Protein AF-A0A920KM30-F1 (afdb_monomer_lite)

Sequence (69 aa):
MNLVERLNQGPVLCAEGYLFAMERRGYLQAGAYVPEVVLEHPEVVTQLHREFIRAGSDVVQALQSFTIN

pLDDT: mean 70.7, std 10.73, range [36.94, 86.0]

Structure (mmCIF, N/CA/C/O backbone):
data_AF-A0A920KM30-F1
#
_entry.id   AF-A0A920KM30-F1
#
loop_
_atom_site.group_PDB
_atom_site.id
_atom_site.type_symbol
_ato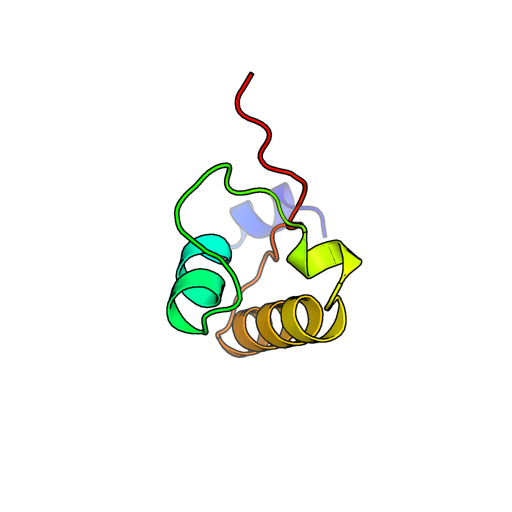m_site.label_atom_id
_atom_site.label_alt_id
_atom_site.label_comp_id
_atom_site.label_asym_id
_atom_site.label_entity_id
_atom_site.label_seq_id
_atom_site.pdbx_PDB_ins_code
_atom_site.Cartn_x
_atom_site.Cartn_y
_atom_site.Cartn_z
_atom_site.occupancy
_atom_site.B_iso_or_equiv
_atom_site.auth_seq_id
_atom_site.auth_comp_id
_atom_site.auth_as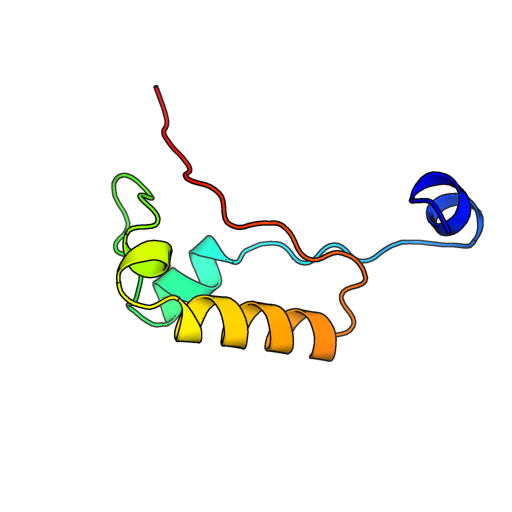ym_id
_atom_site.auth_atom_id
_atom_site.pdbx_PDB_model_num
ATOM 1 N N . MET A 1 1 ? -19.621 -2.397 5.008 1.00 62.75 1 MET A N 1
ATOM 2 C CA . MET A 1 1 ? -19.060 -1.495 6.030 1.00 62.75 1 MET A CA 1
ATOM 3 C C . MET A 1 1 ? -18.418 -0.320 5.330 1.00 62.75 1 MET A C 1
ATOM 5 O O . MET A 1 1 ? -17.615 -0.548 4.429 1.00 62.75 1 MET A O 1
ATOM 9 N N . ASN A 1 2 ? -18.790 0.902 5.694 1.00 82.69 2 ASN A N 1
ATOM 10 C CA . ASN A 1 2 ? -18.107 2.103 5.216 1.00 82.69 2 ASN A CA 1
ATOM 11 C C . ASN A 1 2 ? -16.859 2.396 6.084 1.00 82.69 2 ASN A C 1
ATOM 13 O O . ASN A 1 2 ? -16.647 1.773 7.125 1.00 82.69 2 ASN A O 1
ATOM 17 N N . LEU A 1 3 ? -16.015 3.338 5.652 1.00 78.81 3 LEU A N 1
ATOM 18 C CA . LEU A 1 3 ? -14.804 3.716 6.392 1.00 78.81 3 LEU A CA 1
ATOM 19 C C . LEU A 1 3 ? -15.114 4.256 7.800 1.00 78.81 3 LEU A C 1
ATOM 21 O O . LEU A 1 3 ? -14.409 3.938 8.753 1.00 78.81 3 LEU A O 1
ATOM 25 N N . VAL A 1 4 ? -16.186 5.039 7.932 1.00 82.69 4 VAL A N 1
ATOM 26 C CA . VAL A 1 4 ? -16.608 5.663 9.196 1.00 82.69 4 VAL A CA 1
ATOM 27 C C . VAL A 1 4 ? -16.976 4.605 10.243 1.00 82.69 4 VAL A C 1
ATOM 29 O O . VAL A 1 4 ? -16.571 4.706 11.396 1.00 82.69 4 VAL A O 1
ATOM 32 N N . GLU A 1 5 ? -17.678 3.546 9.845 1.00 83.62 5 GLU A N 1
ATOM 33 C CA . GLU A 1 5 ? -18.043 2.420 10.710 1.00 83.62 5 GLU A CA 1
ATOM 34 C C . GLU A 1 5 ? -16.810 1.661 11.216 1.00 83.62 5 GLU A C 1
ATOM 36 O O . GLU A 1 5 ? -16.789 1.251 12.374 1.00 83.62 5 GLU A O 1
ATOM 41 N N . ARG A 1 6 ? -15.771 1.507 10.383 1.00 80.75 6 ARG A N 1
ATOM 42 C CA . ARG A 1 6 ? -14.514 0.846 10.776 1.00 80.75 6 ARG A CA 1
ATOM 43 C C . ARG A 1 6 ? -13.705 1.686 11.762 1.00 80.75 6 ARG A C 1
ATOM 45 O O . ARG A 1 6 ? -13.232 1.148 12.755 1.00 80.75 6 ARG A O 1
ATOM 52 N N . LEU A 1 7 ? -13.606 2.996 11.526 1.00 81.25 7 LEU A N 1
ATOM 53 C CA . LEU A 1 7 ? -12.916 3.924 12.432 1.00 81.25 7 LEU A CA 1
ATOM 54 C C . LEU A 1 7 ? -13.564 3.973 13.823 1.00 81.25 7 LEU A C 1
ATOM 56 O O . LEU A 1 7 ? -12.865 4.117 14.821 1.00 81.25 7 LEU A O 1
ATOM 60 N N . ASN A 1 8 ? -14.886 3.797 13.901 1.00 86.00 8 ASN A N 1
ATOM 61 C CA . ASN A 1 8 ? -15.602 3.718 15.176 1.00 86.00 8 ASN A CA 1
ATOM 62 C C . ASN A 1 8 ? -15.336 2.413 15.955 1.00 86.00 8 ASN A C 1
ATOM 64 O O . ASN A 1 8 ? -15.601 2.367 17.153 1.00 86.00 8 ASN A O 1
ATOM 68 N N . GLN A 1 9 ? -14.841 1.353 15.303 1.00 84.50 9 GLN A N 1
ATOM 69 C CA . GLN A 1 9 ? -14.537 0.060 15.938 1.00 84.50 9 GLN A CA 1
ATOM 70 C C . GLN A 1 9 ? -13.078 -0.048 16.407 1.00 84.50 9 GLN A C 1
ATOM 72 O O . GLN A 1 9 ? -12.779 -0.861 17.281 1.00 84.50 9 GLN A O 1
ATOM 77 N N . GLY A 1 10 ? -12.171 0.757 15.849 1.00 82.06 10 GLY A N 1
ATOM 78 C CA . GLY A 1 10 ? -10.753 0.729 16.188 1.00 82.06 10 GLY A CA 1
ATOM 79 C C . GLY A 1 10 ? -9.866 1.376 15.119 1.00 82.06 10 GLY A C 1
ATOM 80 O O . GLY A 1 10 ? -10.365 1.884 14.113 1.00 82.06 10 GLY A O 1
ATOM 81 N N . PRO A 1 11 ? -8.538 1.381 15.327 1.00 80.81 11 PRO A N 1
ATOM 82 C CA . PRO A 1 11 ? -7.593 1.924 14.358 1.00 80.81 11 PRO A CA 1
ATOM 83 C C . PRO A 1 11 ? -7.628 1.136 13.041 1.00 80.81 11 PRO A C 1
ATOM 85 O O . PRO A 1 11 ? -7.742 -0.087 13.044 1.00 80.81 11 PRO A O 1
ATOM 88 N N . VAL A 1 12 ? -7.500 1.851 11.922 1.00 82.25 12 VAL A N 1
ATOM 89 C CA . VAL A 1 12 ? -7.461 1.289 10.563 1.00 82.25 12 VAL A CA 1
ATOM 90 C C . VAL A 1 12 ? -6.052 1.471 10.003 1.00 82.25 12 VAL A C 1
ATOM 92 O O . VAL A 1 12 ? -5.531 2.588 10.005 1.00 82.25 12 VAL A O 1
ATOM 95 N N . LEU A 1 13 ? -5.433 0.391 9.522 1.00 78.50 13 LEU A N 1
ATOM 96 C CA . LEU A 1 13 ? -4.070 0.419 8.986 1.00 78.50 13 LEU A CA 1
ATOM 97 C C . LEU A 1 13 ? -4.054 0.707 7.480 1.00 78.50 13 LEU A C 1
ATOM 99 O O . LEU A 1 13 ? -4.335 -0.164 6.653 1.00 78.50 13 LEU A O 1
ATOM 103 N N . CYS A 1 14 ? -3.657 1.920 7.110 1.00 75.00 14 CYS A N 1
ATOM 104 C CA . CYS A 1 14 ? -3.415 2.281 5.714 1.00 75.00 14 CYS A CA 1
ATOM 105 C C . CYS A 1 14 ? -2.012 1.847 5.277 1.00 75.00 14 CYS A C 1
ATOM 107 O O . CYS A 1 14 ? -1.025 2.158 5.944 1.00 75.00 14 CYS A O 1
ATOM 109 N N . ALA A 1 15 ? -1.920 1.130 4.156 1.00 74.25 15 ALA A N 1
ATOM 110 C CA . ALA A 1 15 ? -0.641 0.865 3.516 1.00 74.25 15 ALA A CA 1
ATOM 111 C C . ALA A 1 15 ? -0.172 2.121 2.790 1.00 74.25 15 ALA A C 1
ATOM 113 O O . ALA A 1 15 ? -0.870 2.608 1.907 1.00 74.25 15 ALA A O 1
ATOM 114 N N . GLU A 1 16 ? 1.019 2.586 3.151 1.00 72.50 16 GLU A N 1
ATOM 115 C CA . GLU A 1 16 ? 1.696 3.751 2.584 1.00 72.50 16 GLU A CA 1
ATOM 116 C C . GLU A 1 16 ? 3.048 3.331 1.983 1.00 72.50 16 GLU A C 1
ATOM 118 O O . GLU A 1 16 ? 3.559 2.237 2.239 1.00 72.50 16 GLU A 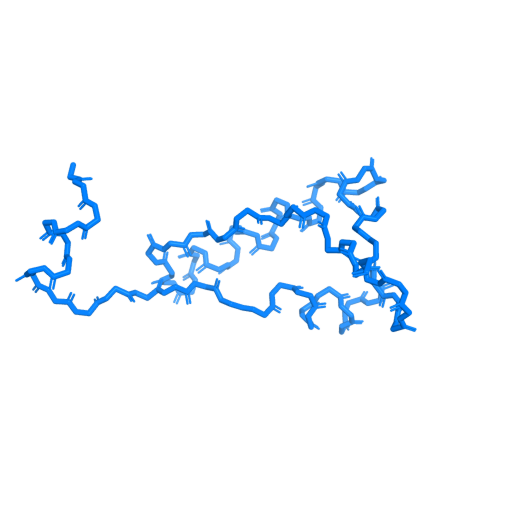O 1
ATOM 123 N N . GLY A 1 17 ? 3.669 4.223 1.208 1.00 69.88 17 GLY A N 1
ATOM 124 C CA . GLY A 1 17 ? 5.065 4.047 0.787 1.00 69.88 17 GLY A CA 1
ATOM 125 C C . GLY A 1 17 ? 5.277 3.120 -0.414 1.00 69.88 17 GLY A C 1
ATOM 126 O O . GLY A 1 17 ? 6.388 2.626 -0.614 1.00 69.88 17 GLY A O 1
ATOM 127 N N . TYR A 1 18 ? 4.254 2.919 -1.250 1.00 71.88 18 TYR A N 1
ATOM 128 C CA . TYR A 1 18 ? 4.377 2.166 -2.505 1.00 71.88 18 TYR A CA 1
ATOM 129 C C . TYR A 1 18 ? 5.511 2.689 -3.399 1.00 71.88 18 TYR A C 1
ATOM 131 O O . TYR A 1 18 ? 6.262 1.906 -3.973 1.00 71.88 18 TYR A O 1
ATOM 139 N N . LEU A 1 19 ? 5.662 4.012 -3.469 1.00 69.56 19 LEU A N 1
ATOM 140 C CA . LEU A 1 19 ? 6.684 4.702 -4.255 1.00 69.56 19 LEU A CA 1
ATOM 141 C C . LEU A 1 19 ? 8.108 4.299 -3.832 1.00 69.56 19 LEU A C 1
ATOM 143 O O . LEU A 1 19 ? 8.906 3.862 -4.655 1.00 69.56 19 LEU A O 1
ATOM 147 N N . PHE A 1 20 ? 8.388 4.357 -2.527 1.00 71.75 20 PHE A N 1
ATOM 148 C CA . PHE A 1 20 ? 9.671 3.949 -1.943 1.00 71.75 20 PHE A CA 1
ATOM 149 C C . PHE A 1 20 ? 9.916 2.440 -2.063 1.00 71.75 20 PHE A C 1
ATOM 151 O O . PHE A 1 20 ? 11.046 1.996 -2.273 1.00 71.75 20 PHE A O 1
ATOM 158 N N . ALA A 1 21 ? 8.863 1.627 -1.941 1.00 74.38 21 ALA A N 1
ATOM 159 C CA . ALA A 1 21 ? 8.967 0.185 -2.136 1.00 74.38 21 ALA A CA 1
ATOM 160 C C . ALA A 1 21 ? 9.323 -0.176 -3.591 1.00 74.38 21 ALA A C 1
ATOM 162 O O . ALA A 1 21 ? 10.106 -1.102 -3.808 1.00 74.38 21 ALA A O 1
ATOM 163 N N . MET A 1 22 ? 8.798 0.567 -4.572 1.00 71.69 22 MET A N 1
ATOM 164 C CA . MET A 1 22 ? 9.143 0.409 -5.989 1.00 71.69 22 MET A CA 1
ATOM 165 C C . MET A 1 22 ? 10.542 0.937 -6.319 1.00 71.69 22 MET A C 1
ATOM 167 O O . MET A 1 22 ? 11.277 0.268 -7.045 1.00 71.69 22 MET A O 1
ATOM 171 N N . GLU A 1 23 ? 10.945 2.071 -5.739 1.00 72.62 23 GLU A N 1
ATOM 172 C CA . GLU A 1 23 ? 12.300 2.623 -5.876 1.00 72.62 23 GLU A CA 1
ATOM 173 C C . GLU A 1 23 ? 13.358 1.613 -5.402 1.00 72.62 23 GLU A C 1
ATOM 175 O O . GLU A 1 23 ? 14.287 1.282 -6.138 1.00 72.62 23 GLU A O 1
ATOM 180 N N . ARG A 1 24 ? 13.167 1.008 -4.220 1.00 73.12 24 ARG A N 1
ATOM 181 C CA . ARG A 1 24 ? 14.075 -0.032 -3.697 1.00 73.12 24 ARG A CA 1
ATOM 182 C C . ARG A 1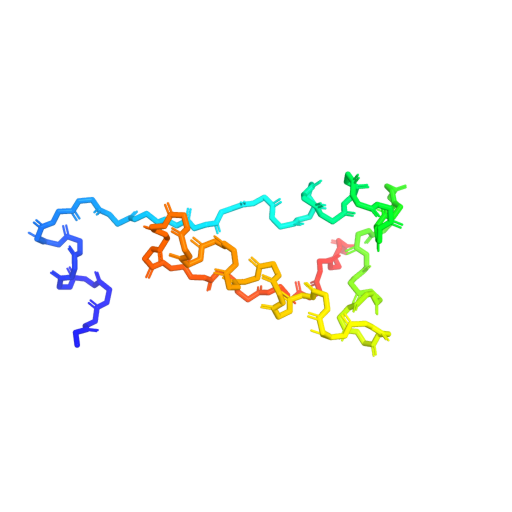 24 ? 14.154 -1.289 -4.564 1.00 73.12 24 ARG A C 1
ATOM 184 O O . ARG A 1 24 ? 15.110 -2.050 -4.428 1.00 73.12 24 ARG A O 1
ATOM 191 N N . ARG A 1 25 ? 13.148 -1.539 -5.404 1.00 72.00 25 ARG A N 1
ATOM 192 C CA . ARG A 1 25 ? 13.102 -2.675 -6.336 1.00 72.00 25 ARG A CA 1
ATOM 193 C C . ARG A 1 25 ? 13.643 -2.325 -7.724 1.00 72.00 25 ARG A C 1
ATOM 195 O O . ARG A 1 25 ? 13.709 -3.211 -8.567 1.00 72.00 25 ARG A O 1
ATOM 202 N N . GLY A 1 26 ? 14.041 -1.071 -7.950 1.00 70.31 26 GLY A N 1
ATOM 203 C CA . GLY A 1 26 ? 14.577 -0.595 -9.226 1.00 70.31 26 GLY A CA 1
ATOM 204 C C . GLY A 1 26 ? 13.519 -0.334 -10.299 1.00 70.31 26 GLY A C 1
ATOM 205 O O . GLY A 1 26 ? 13.883 -0.080 -11.440 1.00 70.31 26 GLY A O 1
ATOM 206 N N . TYR A 1 27 ? 12.229 -0.377 -9.948 1.00 64.00 27 TYR A N 1
ATOM 207 C CA . TYR A 1 27 ? 11.126 -0.100 -10.881 1.00 64.00 27 TYR A CA 1
ATOM 208 C C . TYR A 1 27 ? 10.740 1.381 -10.938 1.00 64.00 27 TYR A C 1
ATOM 210 O O . TYR A 1 27 ? 9.867 1.766 -11.710 1.00 64.00 27 TYR A O 1
ATOM 218 N N . LEU A 1 28 ? 11.354 2.210 -10.094 1.00 64.38 28 LEU A N 1
ATOM 219 C CA . LEU A 1 28 ? 11.137 3.647 -10.079 1.00 64.38 28 LEU A CA 1
ATOM 220 C C . LEU A 1 28 ? 12.486 4.348 -9.945 1.00 64.38 28 LEU A C 1
ATOM 222 O O . LEU A 1 28 ? 13.252 4.042 -9.032 1.00 64.38 28 LEU A O 1
ATOM 226 N N . GLN A 1 29 ? 12.768 5.290 -10.840 1.00 57.78 29 GLN A N 1
ATOM 227 C CA . GLN A 1 29 ? 13.939 6.153 -10.742 1.00 57.78 29 GLN A CA 1
ATOM 228 C C . GLN A 1 29 ? 13.511 7.499 -10.143 1.00 57.78 29 GLN A C 1
ATOM 230 O O . GLN A 1 29 ? 12.540 8.099 -10.610 1.00 57.78 29 GLN A O 1
ATOM 235 N N . ALA A 1 30 ? 14.214 7.968 -9.105 1.00 54.25 30 ALA A N 1
ATOM 236 C CA . ALA A 1 30 ? 13.959 9.262 -8.472 1.00 54.25 30 ALA A CA 1
ATOM 237 C C . ALA A 1 30 ? 14.018 10.385 -9.525 1.00 54.25 30 ALA A C 1
ATOM 239 O O . ALA A 1 30 ? 15.061 10.653 -10.122 1.00 54.25 30 ALA A O 1
ATOM 240 N N . GLY A 1 31 ? 12.867 10.996 -9.791 1.00 63.78 31 GLY A N 1
ATOM 241 C CA . GLY A 1 31 ? 12.635 11.897 -10.916 1.00 63.78 31 GLY A CA 1
ATOM 242 C C . GLY A 1 31 ? 11.193 12.390 -10.890 1.00 63.78 31 GLY A C 1
ATOM 243 O O . GLY A 1 31 ? 10.670 12.697 -9.825 1.00 63.78 31 GLY A O 1
ATOM 244 N N . ALA A 1 32 ? 10.509 12.418 -12.033 1.00 56.31 32 ALA A N 1
ATOM 245 C CA . ALA A 1 32 ? 9.137 12.924 -12.132 1.00 56.31 32 ALA A CA 1
ATOM 246 C C . ALA A 1 32 ? 8.062 12.047 -11.441 1.00 56.31 32 ALA A C 1
ATOM 248 O O . ALA A 1 32 ? 6.879 12.329 -11.592 1.00 56.31 32 ALA A O 1
ATOM 249 N N . TYR A 1 33 ? 8.451 11.000 -10.691 1.00 58.53 33 TYR A N 1
ATOM 250 C CA . TYR A 1 33 ? 7.552 10.060 -9.998 1.00 58.53 33 TYR A CA 1
ATOM 251 C C . TYR A 1 33 ? 6.389 9.568 -10.878 1.00 58.53 33 TYR A C 1
ATOM 253 O O . TYR A 1 33 ? 5.302 9.248 -10.391 1.00 58.53 33 TYR A O 1
ATOM 261 N N . VAL A 1 34 ? 6.625 9.514 -12.192 1.00 56.44 34 VAL A N 1
ATOM 262 C CA . VAL A 1 34 ? 5.629 9.091 -13.167 1.00 56.44 34 VAL A CA 1
ATOM 263 C C . VAL A 1 34 ? 5.460 7.591 -12.982 1.00 56.44 34 VAL A C 1
ATOM 265 O O . VAL A 1 34 ? 6.452 6.860 -13.026 1.00 56.44 34 VAL A O 1
ATOM 268 N N . PRO A 1 35 ? 4.236 7.089 -12.763 1.00 61.03 35 PRO A N 1
ATOM 269 C CA . PRO A 1 35 ? 4.015 5.663 -12.618 1.00 61.03 35 PRO A CA 1
ATOM 270 C C . PRO A 1 35 ? 3.969 4.998 -13.999 1.00 61.03 35 PRO A C 1
ATOM 272 O O . PRO A 1 35 ? 2.994 4.328 -14.332 1.00 61.03 35 PRO A O 1
ATOM 275 N N . GLU A 1 36 ? 5.012 5.171 -14.814 1.00 61.94 36 GLU A N 1
ATOM 276 C CA . GLU A 1 36 ? 5.166 4.430 -16.075 1.00 61.94 36 GLU A CA 1
ATOM 277 C C . GLU A 1 36 ? 5.126 2.924 -15.791 1.00 61.94 36 GLU A C 1
ATOM 279 O O . GLU A 1 36 ? 4.463 2.181 -16.505 1.00 61.94 36 GLU A O 1
ATOM 284 N N . VAL A 1 37 ? 5.640 2.499 -14.629 1.00 63.47 37 VAL A N 1
ATOM 285 C CA . VAL A 1 37 ? 5.529 1.127 -14.107 1.00 63.47 37 VAL A CA 1
ATOM 286 C C . VAL A 1 37 ? 4.089 0.597 -14.014 1.00 63.47 37 VAL A C 1
ATOM 288 O O . VAL A 1 37 ? 3.879 -0.602 -14.147 1.00 63.47 37 VAL A O 1
ATOM 291 N N . VAL A 1 38 ? 3.072 1.445 -13.804 1.00 63.56 38 VAL A N 1
ATOM 292 C CA . VAL A 1 38 ? 1.665 0.992 -13.782 1.00 63.56 38 VAL A CA 1
ATOM 293 C C . VAL A 1 38 ? 1.194 0.608 -15.187 1.00 63.56 38 VAL A C 1
ATOM 295 O O . VAL A 1 38 ? 0.354 -0.280 -15.324 1.00 63.56 38 VAL A O 1
ATOM 298 N N . LEU A 1 39 ? 1.735 1.259 -16.220 1.00 65.19 39 LEU A N 1
ATOM 299 C CA . LEU A 1 39 ? 1.417 0.992 -17.623 1.00 65.19 39 LEU A CA 1
ATOM 300 C C . LEU A 1 39 ? 2.306 -0.111 -18.212 1.00 65.19 39 LEU A C 1
ATOM 302 O O . LEU A 1 39 ? 1.816 -0.936 -18.978 1.00 65.19 39 LEU A O 1
ATOM 306 N N . GLU A 1 40 ? 3.586 -0.140 -17.844 1.00 68.75 40 GLU A N 1
ATOM 307 C CA . GLU A 1 40 ? 4.578 -1.080 -18.372 1.00 68.75 40 GLU A CA 1
ATOM 308 C C . GLU A 1 40 ? 4.574 -2.427 -17.637 1.00 68.75 40 GLU A C 1
ATOM 310 O O . GLU A 1 40 ? 4.758 -3.467 -18.265 1.00 68.75 40 GLU A O 1
ATOM 315 N N . HIS A 1 41 ? 4.329 -2.415 -16.321 1.00 73.19 41 HIS A N 1
ATOM 316 C CA . HIS A 1 41 ? 4.464 -3.574 -15.430 1.00 73.19 41 HIS A CA 1
ATOM 317 C C . HIS A 1 41 ? 3.343 -3.653 -14.367 1.00 73.19 41 HIS A C 1
ATOM 319 O O . HIS A 1 41 ? 3.607 -3.651 -13.152 1.00 73.19 41 HIS A O 1
ATOM 325 N N . PRO A 1 42 ? 2.062 -3.739 -14.780 1.00 72.75 42 PRO A N 1
ATOM 326 C CA . PRO A 1 42 ? 0.917 -3.775 -13.861 1.00 72.75 42 PRO A CA 1
ATOM 327 C C . PRO A 1 42 ? 0.950 -4.959 -12.872 1.00 72.75 42 PRO A C 1
ATOM 329 O O . PRO A 1 42 ? 0.404 -4.883 -11.761 1.00 72.75 42 PRO A O 1
ATOM 332 N N . GLU A 1 43 ? 1.608 -6.059 -13.236 1.00 76.31 43 GLU A N 1
ATOM 333 C CA . GLU A 1 43 ? 1.811 -7.236 -12.394 1.00 76.31 43 GLU A CA 1
ATOM 334 C C . GLU A 1 43 ? 2.627 -6.929 -11.131 1.00 76.31 43 GLU A C 1
ATOM 336 O O . GLU A 1 43 ? 2.301 -7.434 -10.052 1.00 76.31 43 GLU A O 1
ATOM 341 N N . VAL A 1 44 ? 3.624 -6.044 -11.228 1.00 75.19 44 VAL A N 1
ATOM 342 C CA . VAL A 1 44 ? 4.501 -5.672 -10.108 1.00 75.19 44 VAL A CA 1
ATOM 343 C C . VAL A 1 44 ? 3.730 -4.834 -9.086 1.00 75.19 44 VAL A C 1
ATOM 345 O O . VAL A 1 44 ? 3.827 -5.064 -7.877 1.00 75.19 44 VAL A O 1
ATOM 348 N N . VAL A 1 45 ? 2.889 -3.912 -9.564 1.00 75.31 45 VAL A N 1
ATOM 349 C CA . VAL A 1 45 ? 1.995 -3.094 -8.727 1.00 75.31 45 VAL A CA 1
ATOM 350 C C . VAL A 1 45 ? 0.987 -3.977 -7.999 1.00 75.31 45 VAL A C 1
ATOM 352 O O . VAL A 1 45 ? 0.809 -3.855 -6.783 1.00 75.31 45 VAL A O 1
ATOM 355 N N . THR A 1 46 ? 0.390 -4.925 -8.721 1.00 79.50 46 THR A N 1
ATOM 356 C CA . THR A 1 46 ? -0.565 -5.886 -8.160 1.00 79.50 46 THR A CA 1
ATOM 357 C C . THR A 1 46 ? 0.083 -6.772 -7.097 1.00 79.50 46 THR A C 1
ATOM 359 O O . THR A 1 46 ? -0.521 -7.034 -6.053 1.00 79.50 46 THR A O 1
ATOM 362 N N . GLN A 1 47 ? 1.316 -7.228 -7.325 1.00 81.38 47 GLN A N 1
ATOM 363 C CA . GLN A 1 47 ? 2.058 -8.009 -6.341 1.00 81.38 47 GLN A CA 1
ATOM 364 C C . GLN A 1 47 ? 2.333 -7.191 -5.073 1.00 81.38 47 GLN A C 1
ATOM 366 O O . GLN A 1 47 ? 2.091 -7.684 -3.971 1.00 81.38 47 GLN A O 1
ATOM 371 N N . LEU A 1 48 ? 2.752 -5.933 -5.218 1.00 78.88 48 LEU A N 1
ATOM 372 C CA . LEU A 1 48 ? 3.003 -5.051 -4.082 1.00 78.88 48 LEU A CA 1
ATOM 373 C C . LEU A 1 48 ? 1.718 -4.779 -3.275 1.00 78.88 48 LEU A C 1
ATOM 375 O O . LEU A 1 48 ? 1.738 -4.854 -2.050 1.00 78.88 48 LEU A O 1
ATOM 379 N N . HIS A 1 49 ? 0.575 -4.572 -3.940 1.00 81.62 49 HIS A N 1
ATOM 380 C CA . HIS A 1 49 ? -0.729 -4.445 -3.267 1.00 81.62 49 HIS A CA 1
ATOM 381 C C . HIS A 1 49 ? -1.055 -5.688 -2.424 1.00 81.62 49 HIS A C 1
ATOM 383 O O . HIS A 1 49 ? -1.493 -5.580 -1.279 1.00 81.62 49 HIS A O 1
ATOM 389 N N . ARG A 1 50 ? -0.795 -6.889 -2.958 1.00 81.62 50 ARG A N 1
ATOM 390 C CA . ARG A 1 50 ? -1.006 -8.148 -2.224 1.00 81.62 50 ARG A CA 1
ATOM 391 C C . ARG A 1 50 ? -0.072 -8.294 -1.026 1.00 81.62 50 ARG A C 1
ATOM 393 O O . ARG A 1 50 ? -0.485 -8.854 -0.012 1.00 81.62 50 ARG A O 1
ATOM 400 N N . GLU A 1 51 ? 1.165 -7.824 -1.131 1.00 81.69 51 GLU A N 1
ATOM 401 C CA . GLU A 1 51 ? 2.128 -7.844 -0.026 1.00 81.69 51 GLU A CA 1
ATOM 402 C C . GLU A 1 51 ? 1.683 -6.930 1.120 1.00 81.69 51 GLU A C 1
ATOM 404 O O . GLU A 1 51 ? 1.724 -7.352 2.274 1.00 81.69 51 GLU A O 1
ATOM 409 N N . PHE A 1 52 ? 1.155 -5.743 0.815 1.00 77.38 52 PHE A N 1
ATOM 410 C CA . PHE A 1 52 ? 0.595 -4.845 1.825 1.00 77.38 52 PHE A CA 1
ATOM 411 C C . PHE A 1 52 ? -0.660 -5.405 2.504 1.00 77.38 52 PHE A C 1
ATOM 413 O O . PHE A 1 52 ? -0.783 -5.313 3.725 1.00 77.38 52 PHE A O 1
ATOM 420 N N . ILE A 1 53 ? -1.551 -6.064 1.755 1.00 80.62 53 ILE A N 1
ATOM 421 C CA . ILE A 1 53 ? -2.702 -6.772 2.342 1.00 80.62 53 ILE A CA 1
ATOM 422 C C . ILE A 1 53 ? -2.219 -7.885 3.285 1.00 80.62 53 ILE A C 1
ATOM 424 O O . ILE A 1 53 ? -2.711 -8.010 4.404 1.00 80.62 53 ILE A O 1
ATOM 428 N N . ARG A 1 54 ? -1.220 -8.679 2.871 1.00 77.88 54 ARG A N 1
ATOM 429 C CA . ARG A 1 54 ? -0.632 -9.737 3.717 1.00 77.88 54 ARG A CA 1
ATOM 430 C C . ARG A 1 54 ? 0.052 -9.193 4.969 1.00 77.88 54 ARG A C 1
ATOM 432 O O . ARG A 1 54 ? 0.062 -9.885 5.979 1.00 77.88 54 ARG A O 1
ATOM 439 N N . ALA A 1 55 ? 0.594 -7.978 4.914 1.00 79.38 55 ALA A N 1
ATOM 440 C CA . ALA A 1 55 ? 1.166 -7.295 6.072 1.00 79.38 55 ALA A CA 1
ATOM 441 C C . ALA A 1 55 ? 0.102 -6.794 7.072 1.00 79.38 55 ALA A C 1
ATOM 443 O O . ALA A 1 55 ? 0.462 -6.246 8.111 1.00 79.38 55 ALA A O 1
ATOM 444 N N . GLY A 1 56 ? -1.189 -6.996 6.783 1.00 76.19 56 GLY A N 1
ATOM 445 C CA . GLY A 1 56 ? -2.297 -6.583 7.643 1.00 76.19 56 GLY A CA 1
ATOM 446 C C . GLY A 1 56 ? -2.859 -5.208 7.298 1.00 76.19 56 GLY A C 1
ATOM 447 O O . GLY A 1 56 ? -3.514 -4.599 8.136 1.00 76.19 56 GLY A O 1
ATOM 448 N N . SER A 1 57 ? -2.601 -4.696 6.090 1.00 75.94 57 SER A N 1
ATOM 449 C CA . SER A 1 57 ? -3.205 -3.438 5.672 1.00 75.94 57 SER A CA 1
ATOM 450 C C . SER A 1 57 ? -4.699 -3.590 5.398 1.00 75.94 57 SER A C 1
ATOM 452 O O . SER A 1 57 ? -5.143 -4.440 4.625 1.00 75.94 57 SER A O 1
ATOM 454 N N . ASP A 1 58 ? -5.453 -2.691 6.013 1.00 72.88 58 ASP A N 1
ATOM 455 C CA . ASP A 1 58 ? -6.896 -2.567 5.922 1.00 72.88 58 ASP A CA 1
ATOM 456 C C . ASP A 1 58 ? -7.365 -1.728 4.732 1.00 72.88 58 ASP A C 1
ATOM 458 O O . ASP A 1 58 ? -8.541 -1.802 4.353 1.00 72.88 58 ASP A O 1
ATOM 462 N N . VAL A 1 59 ? -6.471 -0.890 4.199 1.00 75.31 59 VAL A N 1
ATOM 463 C CA . VAL A 1 59 ? -6.723 0.059 3.113 1.00 75.31 59 VAL A CA 1
ATOM 464 C C . VAL A 1 59 ? -5.528 0.071 2.169 1.00 75.31 59 VAL A C 1
ATOM 466 O O . VAL A 1 59 ? -4.410 0.410 2.551 1.00 75.31 59 VAL A O 1
ATOM 469 N N . VAL A 1 60 ? -5.799 -0.251 0.908 1.00 73.88 60 VAL A N 1
ATOM 470 C CA . VAL A 1 60 ? -4.829 -0.218 -0.187 1.00 73.88 60 VAL A CA 1
ATOM 471 C C . VAL A 1 60 ? -5.023 1.081 -0.961 1.00 73.88 60 VAL A C 1
ATOM 473 O O . VAL A 1 60 ? -6.099 1.317 -1.511 1.00 73.88 60 VAL A O 1
ATOM 476 N N . GLN A 1 61 ? -3.999 1.934 -0.990 1.00 72.81 61 GLN A N 1
ATOM 477 C CA . GLN A 1 61 ? -4.028 3.156 -1.787 1.00 72.81 61 GLN A CA 1
ATOM 478 C C . GLN A 1 61 ? -3.875 2.839 -3.271 1.00 72.81 61 GLN A C 1
ATOM 480 O O . GLN A 1 61 ? -2.971 2.112 -3.680 1.00 72.81 61 GLN A O 1
ATOM 485 N N . ALA A 1 62 ? -4.751 3.430 -4.083 1.00 67.06 62 ALA A N 1
ATOM 486 C CA . ALA A 1 62 ? -4.615 3.373 -5.525 1.00 67.06 62 ALA A CA 1
ATOM 487 C C . ALA A 1 62 ? -3.376 4.174 -5.944 1.00 67.06 62 ALA A C 1
ATOM 489 O O . ALA A 1 62 ? -3.268 5.368 -5.663 1.00 67.06 62 ALA A O 1
ATOM 490 N N . LEU A 1 63 ?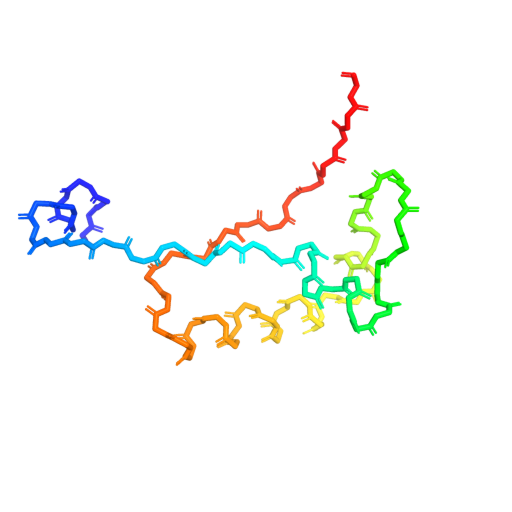 -2.455 3.510 -6.636 1.00 65.94 63 LEU A N 1
ATOM 491 C CA . LEU A 1 63 ? -1.257 4.133 -7.186 1.00 65.94 63 LEU A CA 1
ATOM 492 C C . LEU A 1 63 ? -1.646 4.874 -8.472 1.00 65.94 63 LEU A C 1
ATOM 494 O O . LEU A 1 63 ? -1.563 4.338 -9.574 1.00 65.94 63 LEU A O 1
ATOM 498 N N . GLN A 1 64 ? -2.180 6.081 -8.302 1.00 57.00 64 GLN A N 1
ATOM 499 C CA . GLN A 1 64 ? -2.597 6.959 -9.392 1.00 57.00 64 GLN A CA 1
ATOM 500 C C . GLN A 1 64 ? -1.511 8.014 -9.608 1.00 57.00 64 GLN A C 1
ATOM 502 O O . GLN A 1 64 ? -0.919 8.502 -8.649 1.00 57.00 64 GLN A O 1
ATOM 507 N N . SER A 1 65 ? -1.211 8.302 -10.873 1.00 51.31 65 SER A N 1
ATOM 508 C CA . SER A 1 65 ? -0.182 9.242 -11.339 1.00 51.31 65 SER A CA 1
ATOM 509 C C . SER A 1 65 ? 0.034 10.451 -10.438 1.00 51.31 65 SER A C 1
ATOM 511 O O . SER A 1 65 ? -0.852 11.284 -10.279 1.00 51.31 65 SER A O 1
ATOM 513 N N . PHE A 1 66 ? 1.249 10.547 -9.885 1.00 49.16 66 PHE A N 1
ATOM 514 C CA . PHE A 1 66 ? 1.730 11.711 -9.157 1.00 49.16 66 PHE A CA 1
ATOM 515 C C . PHE A 1 66 ? 2.344 12.695 -10.159 1.00 49.16 66 PHE A C 1
ATOM 517 O O . PHE A 1 66 ? 3.545 12.693 -10.406 1.00 49.16 66 PHE A O 1
ATOM 524 N N . THR A 1 67 ? 1.505 13.510 -10.795 1.00 36.94 67 THR A N 1
ATOM 525 C CA . THR A 1 67 ? 1.972 14.659 -11.579 1.00 36.94 67 THR A CA 1
ATOM 526 C C . THR A 1 67 ? 2.054 15.860 -10.643 1.00 36.94 67 THR A C 1
ATOM 528 O O . THR A 1 67 ? 1.020 16.393 -10.245 1.00 36.94 67 THR A O 1
ATOM 531 N N . ILE A 1 68 ? 3.268 16.290 -10.281 1.00 45.22 68 ILE A N 1
ATOM 532 C CA . ILE A 1 68 ? 3.461 17.640 -9.739 1.00 45.22 68 ILE A CA 1
ATOM 533 C C . ILE A 1 68 ? 3.329 18.598 -10.928 1.00 45.22 68 ILE A C 1
ATOM 535 O O . ILE A 1 68 ? 4.184 18.587 -11.812 1.00 45.22 68 ILE A O 1
ATOM 539 N N . ASN A 1 69 ? 2.250 19.378 -10.962 1.00 41.06 69 ASN A N 1
ATOM 540 C CA . ASN A 1 69 ? 2.184 20.62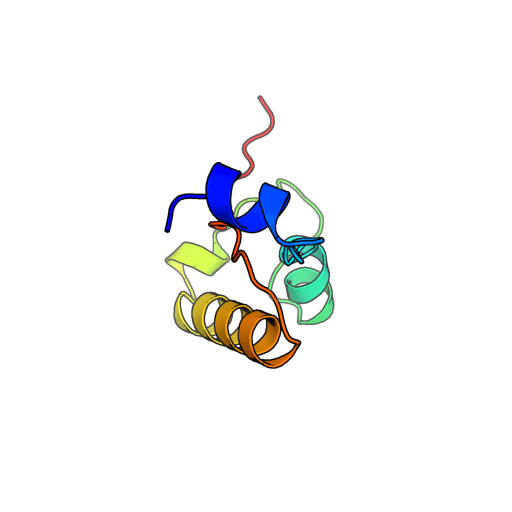6 -11.725 1.00 41.06 69 ASN A CA 1
ATOM 541 C C . ASN A 1 69 ? 2.383 21.786 -10.753 1.00 41.06 69 ASN A C 1
ATOM 543 O O . ASN A 1 69 ? 1.729 21.747 -9.684 1.00 41.06 69 ASN A O 1
#

Foldseek 3Di:
DDPVVVVVVHDAAADDDPLVVCVVVVNDDPDQSFPVCCVVPVVVVVVVQVVCVVVVHRHYDDPDTDGDD

Secondary structure (DSSP, 8-state):
--HHHHHTTS---EE--HHHHHHTTTS--SSS---HHHHH-HHHHHHHHHHHHHTT-SEEPP-------

Radius of gyration: 13.93 Å; chains: 1; bounding box: 34×30×35 Å